Protein AF-A0A925DG89-F1 (afdb_monomer_lite)

Sequence (116 aa):
MRGAILGFVGGAACLQARPVLPDHPAVALAVLVLIFSLPLYFTRDTKPALRGAVSALFGLGLGFFWAALLAQAALAPQLDKADEGVDVTLIGTIDNLPNPLAQGVRFNFLVERVVD

Foldseek 3Di:
DVLLQQLLVQLLVVLVPDPDFDPCLVVQLVVLCVVLVVVCVVCPPPDPVSNSVSSNPSSNSNNNSVNSVVVCVVCVPDDDPVPPPDDWDFDFDFPDDWDDDPVGTDTDTDTPDTDD

Secondary structure (DSSP, 8-state):
-HHHHHHHHHHHHHHHT-SS--S-HHHHHHHHHHHHHHHHHHTTSS-HHHHHHHHHHHHHHHHHHHHHHHHHHHH-SPPPTTSTT---EEEEEE-S--EEETTEEE--EEEEEEE-

pLDDT: mean 89.29, std 6.31, range [61.31, 96.19]

Radius of gyration: 23.14 Å; chains: 1; bounding box: 44×24×63 Å

Structure (mmCIF, N/CA/C/O backbone):
data_AF-A0A925DG89-F1
#
_entry.id   AF-A0A925DG89-F1
#
loop_
_atom_site.group_PDB
_atom_site.id
_atom_site.type_symbol
_atom_site.label_atom_id
_atom_site.label_alt_id
_atom_site.label_comp_id
_atom_site.label_asym_id
_atom_site.label_entity_id
_atom_site.label_seq_id
_atom_site.pdbx_PDB_ins_code
_atom_site.Cartn_x
_atom_site.Cartn_y
_atom_site.Cartn_z
_atom_site.occupancy
_atom_site.B_iso_or_equiv
_atom_site.auth_seq_id
_atom_site.auth_comp_id
_atom_site.auth_asym_id
_atom_site.auth_atom_id
_atom_site.pdbx_PDB_model_num
ATOM 1 N N . MET A 1 1 ? -22.054 -2.901 15.643 1.00 61.31 1 MET A N 1
ATOM 2 C CA . MET A 1 1 ? -21.797 -3.326 14.247 1.00 61.31 1 MET A CA 1
ATOM 3 C C . MET A 1 1 ? -21.586 -2.132 13.321 1.00 61.31 1 MET A C 1
ATOM 5 O O . MET A 1 1 ? -20.502 -2.028 12.775 1.00 61.31 1 MET A O 1
ATOM 9 N N . ARG A 1 2 ? -22.534 -1.185 13.208 1.00 82.00 2 ARG A N 1
ATOM 10 C CA . ARG A 1 2 ? -22.405 -0.014 12.307 1.00 82.00 2 ARG A CA 1
ATOM 11 C C . ARG A 1 2 ? -21.140 0.835 12.532 1.00 82.00 2 ARG A C 1
ATOM 13 O O . ARG A 1 2 ? -20.479 1.181 11.566 1.00 82.00 2 ARG A O 1
ATOM 20 N N . GLY A 1 3 ? -20.770 1.102 13.789 1.00 83.88 3 GLY A N 1
ATOM 21 C CA . GLY A 1 3 ? -19.578 1.900 14.118 1.00 83.88 3 GLY A CA 1
ATOM 22 C C . GLY A 1 3 ? -18.262 1.299 13.614 1.00 83.88 3 GLY A C 1
ATOM 23 O O . GLY A 1 3 ? -17.449 2.021 13.056 1.00 83.88 3 GLY A O 1
ATOM 24 N N . ALA A 1 4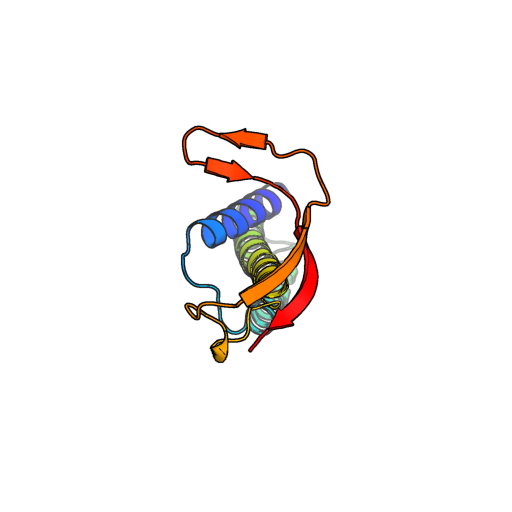 ? -18.083 -0.020 13.730 1.00 87.62 4 ALA A N 1
ATOM 25 C CA . ALA A 1 4 ? -16.883 -0.702 13.239 1.00 87.62 4 ALA A CA 1
ATOM 26 C C . ALA A 1 4 ? -16.767 -0.665 11.709 1.00 87.62 4 ALA A C 1
ATOM 28 O O . ALA A 1 4 ? -15.681 -0.438 11.192 1.00 87.62 4 ALA A O 1
ATOM 29 N N . ILE A 1 5 ? -17.884 -0.835 10.991 1.00 91.69 5 ILE A N 1
ATOM 30 C CA . ILE A 1 5 ? -17.911 -0.761 9.521 1.00 91.69 5 ILE A CA 1
ATOM 31 C C . ILE A 1 5 ? -17.584 0.662 9.055 1.00 91.69 5 ILE A C 1
ATOM 33 O O . ILE A 1 5 ? -16.741 0.841 8.182 1.00 91.69 5 ILE A O 1
ATOM 37 N N . LEU A 1 6 ? -18.208 1.677 9.663 1.00 94.06 6 LEU A N 1
ATOM 38 C CA . LEU A 1 6 ? -17.920 3.080 9.346 1.00 94.06 6 LEU A CA 1
ATOM 39 C C . LEU A 1 6 ? -16.468 3.443 9.666 1.00 94.06 6 LEU A C 1
ATOM 41 O O . LEU A 1 6 ? -15.815 4.101 8.862 1.00 94.06 6 LEU A O 1
ATOM 45 N N . GLY A 1 7 ? -15.957 2.966 10.805 1.00 92.56 7 GLY A N 1
ATOM 46 C CA . GLY A 1 7 ? -14.548 3.077 11.159 1.00 92.56 7 GLY A CA 1
ATOM 47 C C . GLY A 1 7 ? -13.663 2.483 10.071 1.00 92.56 7 GLY A C 1
ATOM 48 O O . GLY A 1 7 ? -12.826 3.190 9.530 1.00 92.56 7 GLY A O 1
ATOM 49 N N . PHE A 1 8 ? -13.902 1.227 9.691 1.00 95.19 8 PHE A N 1
ATOM 50 C CA . PHE A 1 8 ? -13.141 0.513 8.662 1.00 95.19 8 PHE A CA 1
ATOM 51 C C . PHE A 1 8 ? -13.077 1.259 7.333 1.00 95.19 8 PHE A C 1
ATOM 53 O O . PHE A 1 8 ? -11.987 1.496 6.813 1.00 95.19 8 PHE A O 1
ATOM 60 N N . VAL A 1 9 ? -14.227 1.693 6.816 1.00 95.94 9 VAL A N 1
ATOM 61 C CA . VAL A 1 9 ? -14.274 2.470 5.572 1.00 95.94 9 VAL A CA 1
ATOM 62 C C . VAL A 1 9 ? -13.526 3.798 5.732 1.00 95.94 9 VAL A C 1
ATOM 64 O O . VAL A 1 9 ? -12.745 4.164 4.859 1.00 95.94 9 VAL A O 1
ATOM 67 N N . GLY A 1 10 ? -13.697 4.491 6.863 1.00 96.19 10 GLY A N 1
ATOM 68 C CA . GLY A 1 10 ? -12.979 5.735 7.154 1.00 96.19 10 GLY A CA 1
ATOM 69 C C . GLY A 1 10 ? -11.460 5.555 7.245 1.00 96.19 10 GLY A C 1
ATOM 70 O O . GLY A 1 10 ? -10.710 6.389 6.744 1.00 96.19 10 GLY A O 1
ATOM 71 N N . GLY A 1 11 ? -10.998 4.448 7.826 1.00 95.44 11 GLY A N 1
ATOM 72 C CA . GLY A 1 11 ? -9.583 4.088 7.893 1.00 95.44 11 GLY A CA 1
ATOM 73 C C . GLY A 1 11 ? -8.978 3.846 6.515 1.00 95.44 11 GLY A C 1
ATOM 74 O O . GLY A 1 11 ? -7.932 4.410 6.195 1.00 95.44 11 GLY A O 1
ATOM 75 N N . ALA A 1 12 ? -9.668 3.071 5.676 1.00 95.25 12 ALA A N 1
ATOM 76 C CA . ALA A 1 12 ? -9.248 2.831 4.298 1.00 95.25 12 ALA A CA 1
ATOM 77 C C . ALA A 1 12 ? -9.208 4.134 3.477 1.00 95.25 12 ALA A C 1
ATOM 79 O O . ALA A 1 12 ? -8.222 4.399 2.791 1.00 95.25 12 ALA A O 1
ATOM 80 N N . ALA A 1 13 ? -10.232 4.987 3.597 1.00 95.50 13 ALA A N 1
ATOM 81 C CA . ALA A 1 13 ? -10.277 6.284 2.921 1.00 95.50 13 ALA A CA 1
ATOM 82 C C . ALA A 1 13 ? -9.155 7.232 3.387 1.00 95.50 13 ALA A C 1
ATOM 84 O O . ALA A 1 13 ? -8.553 7.930 2.575 1.00 95.50 13 ALA A O 1
ATOM 85 N N . CYS A 1 14 ? -8.825 7.232 4.683 1.00 94.56 14 CYS A N 1
ATOM 86 C CA . CYS A 1 14 ? -7.724 8.033 5.219 1.00 94.56 14 CYS A CA 1
ATOM 87 C C . CYS A 1 14 ? -6.369 7.618 4.630 1.00 94.56 14 CYS A C 1
ATOM 89 O O . CYS A 1 14 ? -5.551 8.485 4.324 1.00 94.56 14 CYS A O 1
ATOM 91 N N . LEU A 1 15 ? -6.140 6.316 4.430 1.00 94.31 15 LEU A N 1
ATOM 92 C CA . LEU A 1 15 ? -4.927 5.836 3.771 1.00 94.31 15 LEU A CA 1
ATOM 93 C C . LEU A 1 15 ? -4.852 6.303 2.312 1.00 94.31 15 LEU A C 1
ATOM 95 O O . LEU A 1 15 ? -3.790 6.733 1.882 1.00 94.31 15 LEU A O 1
ATOM 99 N N . GLN A 1 16 ? -5.963 6.269 1.569 1.00 92.75 16 GLN A N 1
ATOM 100 C CA . GLN A 1 16 ? -5.987 6.698 0.162 1.00 92.75 16 GLN A CA 1
ATOM 101 C C . GLN A 1 16 ? -5.604 8.174 -0.030 1.00 92.75 16 GLN A C 1
ATOM 103 O O . GLN A 1 16 ? -5.108 8.544 -1.088 1.00 92.75 16 GLN A O 1
ATOM 108 N N . ALA A 1 17 ? -5.800 9.013 0.990 1.00 93.69 17 ALA A N 1
ATOM 109 C CA . ALA A 1 17 ? -5.384 10.414 0.972 1.00 93.69 17 ALA A CA 1
ATOM 110 C C . ALA A 1 17 ? -3.901 10.625 1.336 1.00 93.69 17 ALA A C 1
ATOM 112 O O . ALA A 1 17 ? -3.426 11.763 1.318 1.00 93.69 17 ALA A O 1
ATOM 113 N N . ARG A 1 18 ? -3.161 9.571 1.710 1.00 91.19 18 ARG A N 1
ATOM 114 C CA . ARG A 1 18 ? -1.744 9.672 2.075 1.00 91.19 18 ARG A CA 1
ATOM 115 C C . ARG A 1 18 ? -0.839 9.325 0.889 1.00 91.19 18 ARG A C 1
ATOM 117 O O . ARG A 1 18 ? -1.034 8.286 0.269 1.00 91.19 18 ARG A O 1
ATOM 124 N N . PRO A 1 19 ? 0.201 10.138 0.627 1.00 88.88 19 PRO A N 1
ATOM 125 C CA . PRO A 1 19 ? 1.155 9.871 -0.449 1.00 88.88 19 PRO A CA 1
ATOM 126 C C . PRO A 1 19 ? 2.180 8.783 -0.095 1.00 88.88 19 PRO A C 1
ATOM 128 O O . PRO A 1 19 ? 2.829 8.245 -0.982 1.00 88.88 19 PRO A O 1
ATOM 131 N N . VAL A 1 20 ? 2.349 8.474 1.194 1.00 90.25 20 VAL A N 1
ATOM 132 C CA . VAL A 1 20 ? 3.356 7.530 1.694 1.00 90.25 20 VAL A CA 1
ATOM 133 C C . VAL A 1 20 ? 2.664 6.389 2.425 1.00 90.25 20 VAL A C 1
ATOM 135 O O . VAL A 1 20 ? 1.821 6.622 3.301 1.00 90.25 20 VAL A O 1
ATOM 138 N N . LEU A 1 21 ? 3.035 5.158 2.069 1.00 88.81 21 LEU A N 1
ATOM 139 C CA . LEU A 1 21 ? 2.570 3.956 2.751 1.00 88.81 21 LEU A CA 1
ATOM 140 C C . LEU A 1 21 ? 3.348 3.737 4.058 1.00 88.81 21 LEU A C 1
ATOM 142 O O . LEU A 1 21 ? 4.533 4.048 4.124 1.00 88.81 21 LEU A O 1
ATOM 146 N N . PRO A 1 22 ? 2.713 3.167 5.096 1.00 90.06 22 PRO A N 1
ATOM 147 C CA . PRO A 1 22 ? 3.424 2.690 6.278 1.00 90.06 22 PRO A CA 1
ATOM 148 C C . PRO A 1 22 ? 4.467 1.632 5.901 1.00 90.06 22 PRO A C 1
ATOM 150 O O . PRO A 1 22 ? 4.165 0.764 5.085 1.00 90.06 22 PRO A O 1
ATOM 153 N N . ASP A 1 23 ? 5.636 1.642 6.543 1.00 88.50 23 ASP A N 1
ATOM 154 C CA . ASP A 1 23 ? 6.720 0.693 6.235 1.00 88.50 23 ASP A CA 1
ATOM 155 C C . ASP A 1 23 ? 6.366 -0.754 6.620 1.00 88.50 23 ASP A C 1
ATOM 157 O O . ASP A 1 23 ? 6.612 -1.703 5.876 1.00 88.50 23 ASP A O 1
ATOM 161 N N . HIS A 1 24 ? 5.725 -0.935 7.780 1.00 91.00 24 HIS A N 1
ATOM 162 C CA . HIS A 1 24 ? 5.420 -2.254 8.349 1.00 91.00 24 HIS A CA 1
ATOM 163 C C . HIS A 1 24 ? 3.937 -2.405 8.729 1.00 91.00 24 HIS A C 1
ATOM 165 O O . HIS A 1 24 ? 3.602 -2.553 9.912 1.00 91.00 24 HIS A O 1
ATOM 171 N N . PRO A 1 25 ? 3.010 -2.395 7.754 1.00 89.75 25 PRO A N 1
ATOM 172 C CA . PRO A 1 25 ? 1.579 -2.429 8.030 1.00 89.75 25 PRO A CA 1
ATOM 173 C C . PRO A 1 25 ? 1.136 -3.753 8.661 1.00 89.75 25 PRO A C 1
ATOM 175 O O . PRO A 1 25 ? 0.215 -3.742 9.472 1.00 89.75 25 PRO A O 1
ATOM 178 N N . ALA A 1 26 ? 1.818 -4.872 8.383 1.00 88.69 26 ALA A N 1
ATOM 179 C CA . ALA A 1 26 ? 1.541 -6.163 9.023 1.00 88.69 26 ALA A CA 1
ATOM 180 C C . ALA A 1 26 ? 1.786 -6.123 10.540 1.00 88.69 26 ALA A C 1
ATOM 182 O O . ALA A 1 26 ? 0.935 -6.542 11.326 1.00 88.69 26 ALA A O 1
ATOM 183 N N . VAL A 1 27 ? 2.936 -5.579 10.956 1.00 90.06 27 VAL A N 1
ATOM 184 C CA . VAL A 1 27 ? 3.301 -5.451 12.375 1.00 90.06 27 VAL A CA 1
ATOM 185 C C . VAL A 1 27 ? 2.347 -4.487 13.071 1.00 90.06 27 VAL A C 1
ATOM 187 O O . VAL A 1 27 ? 1.832 -4.790 14.145 1.00 90.06 27 VAL A O 1
ATOM 190 N N . ALA A 1 28 ? 2.050 -3.353 12.434 1.00 91.38 28 ALA A N 1
ATOM 191 C CA . ALA A 1 28 ? 1.130 -2.365 12.980 1.00 91.38 28 ALA A CA 1
ATOM 192 C C . ALA A 1 28 ? -0.302 -2.915 13.132 1.00 91.38 28 ALA A C 1
ATOM 194 O O . ALA A 1 28 ? -0.947 -2.671 14.153 1.00 91.38 28 ALA A O 1
ATOM 195 N N . LEU A 1 29 ? -0.774 -3.725 12.177 1.00 90.94 29 LEU A N 1
ATOM 196 C CA . LEU A 1 29 ? -2.050 -4.434 12.276 1.00 90.94 29 LEU A CA 1
ATOM 197 C C . LEU A 1 29 ? -2.054 -5.431 13.444 1.00 90.94 29 LEU A C 1
ATOM 199 O O . LEU A 1 29 ? -3.016 -5.467 14.210 1.00 90.94 29 LEU A O 1
ATOM 203 N N . ALA A 1 30 ? -0.986 -6.215 13.615 1.00 89.38 30 ALA A N 1
ATOM 204 C CA . ALA A 1 30 ? -0.878 -7.182 14.708 1.00 89.38 30 ALA A CA 1
ATOM 205 C C . ALA A 1 30 ? -0.895 -6.497 16.086 1.00 89.38 30 ALA A C 1
ATOM 207 O O . ALA A 1 30 ? -1.640 -6.911 16.977 1.00 89.38 30 ALA A O 1
ATOM 208 N N . VAL A 1 31 ? -0.140 -5.404 16.242 1.00 91.19 31 VAL A N 1
ATOM 209 C CA . VAL A 1 31 ? -0.135 -4.584 17.464 1.00 91.19 31 VAL A CA 1
ATOM 210 C C . VAL A 1 31 ? -1.521 -3.991 17.727 1.00 91.19 31 VAL A C 1
ATOM 212 O O . VAL A 1 31 ? -1.997 -4.037 18.860 1.00 91.19 31 VAL A O 1
ATOM 215 N N . LEU A 1 32 ? -2.206 -3.495 16.693 1.00 92.38 32 LEU A N 1
ATOM 216 C CA . LEU A 1 32 ? -3.566 -2.970 16.816 1.00 92.38 32 LEU A CA 1
ATOM 217 C C . LEU A 1 32 ? -4.543 -4.036 17.335 1.00 92.38 32 LEU A C 1
ATOM 219 O O . LEU A 1 32 ? -5.288 -3.778 18.279 1.00 92.38 32 LEU A O 1
ATOM 223 N N . VAL A 1 33 ? -4.527 -5.238 16.757 1.00 90.62 33 VAL A N 1
ATOM 224 C CA . VAL A 1 33 ? -5.380 -6.349 17.210 1.00 90.62 33 VAL A CA 1
ATOM 225 C C . VAL A 1 33 ? -5.080 -6.710 18.664 1.00 90.62 33 VAL A C 1
ATOM 227 O O . VAL A 1 33 ? -6.009 -6.904 19.449 1.00 90.62 33 VAL A O 1
ATOM 230 N N . LEU A 1 34 ? -3.804 -6.729 19.052 1.00 90.75 34 LEU A N 1
ATOM 231 C CA . LEU A 1 34 ? -3.390 -7.052 20.415 1.00 90.75 34 LEU A CA 1
ATOM 232 C C . LEU A 1 34 ? -3.867 -5.993 21.420 1.00 90.75 34 LEU A C 1
ATOM 234 O O . LEU A 1 34 ? -4.486 -6.350 22.422 1.00 90.75 34 LEU A O 1
ATOM 238 N N . ILE A 1 35 ? -3.682 -4.703 21.118 1.00 90.50 35 ILE A N 1
ATOM 239 C CA . ILE A 1 35 ? -4.118 -3.583 21.972 1.00 90.50 35 ILE A CA 1
ATOM 240 C C . ILE A 1 35 ? -5.638 -3.575 22.154 1.00 90.50 35 ILE A C 1
ATOM 242 O O . ILE A 1 35 ? -6.124 -3.320 23.254 1.00 90.50 35 ILE A O 1
ATOM 246 N N . PHE A 1 36 ? -6.400 -3.861 21.097 1.00 87.62 36 PHE A N 1
ATOM 247 C CA . PHE A 1 36 ? -7.861 -3.806 21.144 1.00 87.62 36 PHE A CA 1
ATOM 248 C C . PHE A 1 36 ? -8.525 -5.110 21.619 1.00 87.62 36 PHE A C 1
ATOM 250 O O . PHE A 1 36 ? -9.711 -5.087 21.948 1.00 87.62 36 PHE A O 1
ATOM 257 N N . SER A 1 37 ? -7.782 -6.215 21.753 1.00 84.75 37 SER A N 1
ATOM 258 C CA . SER A 1 37 ? -8.315 -7.509 22.212 1.00 84.75 37 SER A CA 1
ATOM 259 C C . SER A 1 37 ? -8.934 -7.454 23.621 1.00 84.75 37 SER A C 1
ATOM 261 O O . SER A 1 3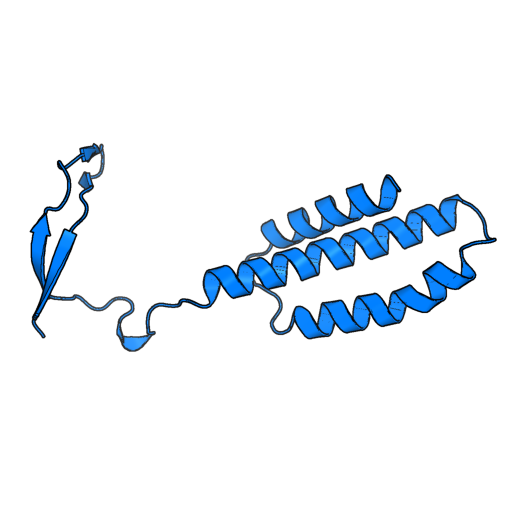7 ? -10.092 -7.836 23.803 1.00 84.75 37 SER A O 1
ATOM 263 N N . LEU A 1 38 ? -8.210 -6.909 24.608 1.00 83.69 38 LEU A N 1
ATOM 264 C CA . LEU A 1 38 ? -8.684 -6.757 25.991 1.00 83.69 38 LEU A CA 1
ATOM 265 C C . LEU A 1 38 ? -9.827 -5.734 26.118 1.00 83.69 38 LEU A C 1
ATOM 267 O O . LEU A 1 38 ? -10.858 -6.071 26.700 1.00 83.69 38 LEU A O 1
ATOM 271 N N . PRO A 1 39 ? -9.712 -4.504 25.581 1.00 80.81 39 PRO A N 1
ATOM 272 C CA . PRO A 1 39 ? -10.780 -3.515 25.650 1.00 80.81 39 PRO A CA 1
ATOM 273 C C . PRO A 1 39 ? -12.085 -4.012 25.037 1.00 80.81 39 PRO A C 1
ATOM 275 O O . PRO A 1 39 ? -13.138 -3.803 25.632 1.00 80.81 39 PRO A O 1
ATOM 278 N N . LEU A 1 40 ? -12.061 -4.707 23.893 1.00 79.19 40 LEU A N 1
ATOM 279 C CA . LEU A 1 40 ? -13.287 -5.279 23.323 1.00 79.19 40 LEU A CA 1
ATOM 280 C C . LEU A 1 40 ? -13.890 -6.381 24.204 1.00 79.19 40 LEU A C 1
ATOM 282 O O . LEU A 1 40 ? -15.113 -6.516 24.240 1.00 79.19 40 LEU A O 1
ATOM 286 N N . TYR A 1 41 ? -13.058 -7.140 24.919 1.00 81.62 41 TYR A N 1
ATOM 287 C CA . TYR A 1 41 ? -13.515 -8.171 25.847 1.00 81.62 41 TYR A CA 1
ATOM 288 C C . TYR A 1 41 ? -14.164 -7.564 27.100 1.00 81.62 41 TYR A C 1
ATOM 290 O O . TYR A 1 41 ? -15.300 -7.897 27.431 1.00 81.62 41 TYR A O 1
ATOM 298 N N . PHE A 1 42 ? -13.494 -6.610 27.751 1.00 79.75 42 PHE A N 1
ATOM 299 C CA . PHE A 1 42 ? -13.983 -5.966 28.976 1.00 79.75 42 PHE A CA 1
ATOM 300 C C . PHE A 1 42 ? -15.110 -4.958 28.733 1.00 79.75 42 PHE A C 1
ATOM 302 O O . PHE A 1 42 ? -15.936 -4.725 29.615 1.00 79.75 42 PHE A O 1
ATOM 309 N N . THR A 1 43 ? -15.202 -4.370 27.536 1.00 77.81 43 THR A N 1
ATOM 310 C CA . THR A 1 43 ? -16.291 -3.431 27.217 1.00 77.81 43 THR A CA 1
ATOM 311 C C . THR A 1 43 ? -17.605 -4.109 26.819 1.00 77.81 43 THR A C 1
ATOM 313 O O . THR A 1 43 ? -18.561 -3.438 26.423 1.00 77.81 43 THR A O 1
ATOM 316 N N . ARG A 1 44 ? -17.687 -5.441 26.948 1.00 71.19 44 ARG A N 1
ATOM 317 C CA . ARG A 1 44 ? -18.886 -6.222 26.627 1.00 71.19 44 ARG A CA 1
ATOM 318 C C . ARG A 1 44 ? -20.074 -5.883 27.533 1.00 71.19 44 ARG A C 1
ATOM 320 O O . ARG A 1 44 ? -21.183 -5.787 27.012 1.00 71.19 44 ARG A O 1
ATOM 327 N N . ASP A 1 45 ? -19.805 -5.603 28.810 1.00 76.19 45 ASP A N 1
ATOM 328 C CA . ASP A 1 45 ? -20.814 -5.325 29.848 1.00 76.19 45 ASP A CA 1
ATOM 329 C C . ASP A 1 45 ? -20.890 -3.840 30.263 1.00 76.19 45 ASP A C 1
ATOM 331 O O . ASP A 1 45 ? -21.620 -3.472 31.182 1.00 76.19 45 ASP A O 1
ATOM 335 N N . THR A 1 46 ? -20.147 -2.951 29.594 1.00 72.75 46 THR A N 1
ATOM 336 C CA . THR A 1 46 ? -20.162 -1.501 29.878 1.00 72.75 46 THR A CA 1
ATOM 337 C C . THR A 1 46 ? -21.085 -0.722 28.934 1.00 72.75 46 THR A C 1
ATOM 339 O O . THR A 1 46 ? -21.726 -1.267 28.034 1.00 72.75 46 THR A O 1
ATOM 342 N N . LYS A 1 47 ? -21.185 0.596 29.163 1.00 81.44 47 LYS A N 1
ATOM 343 C CA . LYS A 1 47 ? -22.087 1.515 28.454 1.00 81.44 47 LYS A CA 1
ATOM 344 C C . LYS A 1 47 ? -21.993 1.358 26.921 1.00 81.44 47 LYS A C 1
ATOM 346 O O . LYS A 1 47 ? -20.890 1.403 26.368 1.00 81.44 47 LYS A O 1
ATOM 351 N N . PRO A 1 48 ? -23.133 1.307 26.202 1.00 81.06 48 PRO A N 1
ATOM 352 C CA . PRO A 1 48 ? -23.168 1.042 24.760 1.00 81.06 48 PRO A CA 1
ATOM 353 C C . PRO A 1 48 ? -22.420 2.090 23.919 1.00 81.06 48 PRO A C 1
ATOM 355 O O . PRO A 1 48 ? -21.885 1.759 22.862 1.00 81.06 48 PRO A O 1
ATOM 358 N N . ALA A 1 49 ? -22.328 3.334 24.401 1.00 84.44 49 ALA A N 1
ATOM 359 C CA . ALA A 1 49 ? -21.574 4.404 23.746 1.00 84.44 49 ALA A CA 1
ATOM 360 C C . ALA A 1 49 ? -20.058 4.130 23.718 1.00 84.44 49 ALA A C 1
ATOM 362 O O . ALA A 1 49 ? -19.426 4.300 22.676 1.00 84.44 49 ALA A O 1
ATOM 363 N N . LEU A 1 50 ? -19.487 3.645 24.828 1.00 84.44 50 LEU A N 1
ATOM 364 C CA . LEU A 1 50 ? -18.059 3.326 24.923 1.00 84.44 50 LEU A CA 1
ATOM 365 C C . LEU A 1 50 ? -17.707 2.166 23.991 1.00 84.44 50 LEU A C 1
ATOM 367 O O . LEU A 1 50 ? -16.758 2.252 23.217 1.00 84.44 50 LEU A O 1
ATOM 371 N N . ARG A 1 51 ? -18.535 1.117 23.992 1.00 84.06 51 ARG A N 1
ATOM 372 C CA . ARG A 1 51 ? -18.395 -0.011 23.065 1.00 84.06 51 ARG A CA 1
ATOM 373 C C . ARG A 1 51 ? -18.471 0.441 21.605 1.00 84.06 51 ARG A C 1
ATOM 375 O O . ARG A 1 51 ? -17.700 -0.031 20.772 1.00 84.06 51 ARG A O 1
ATOM 382 N N . GLY A 1 52 ? -19.383 1.364 21.291 1.00 86.00 52 GLY A N 1
ATOM 383 C CA . GLY A 1 52 ? -19.494 1.975 19.968 1.00 86.00 52 GLY A CA 1
ATOM 384 C C . GLY A 1 52 ? -18.196 2.661 19.540 1.00 86.00 52 GLY A C 1
ATOM 385 O O . GLY A 1 52 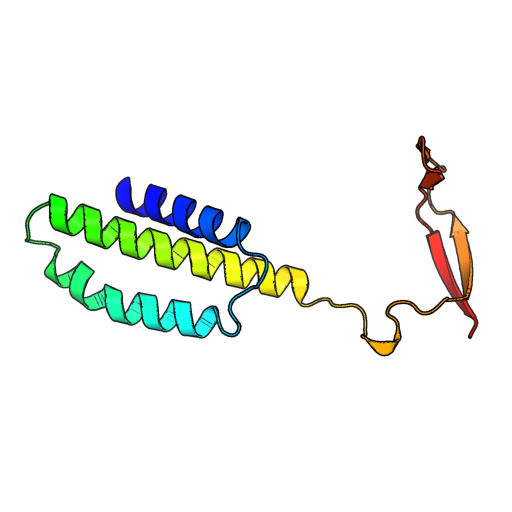? -17.669 2.333 18.478 1.00 86.00 52 GLY A O 1
ATOM 386 N N . ALA A 1 53 ? -17.654 3.533 20.393 1.00 88.56 53 ALA A N 1
ATOM 387 C CA . ALA A 1 53 ? -16.416 4.266 20.137 1.00 88.56 53 ALA A CA 1
ATOM 388 C C . ALA A 1 53 ? -15.200 3.338 19.976 1.00 88.56 53 ALA A C 1
ATOM 390 O O . ALA A 1 53 ? -14.485 3.441 18.982 1.00 88.56 53 ALA A O 1
ATOM 391 N N . VAL A 1 54 ? -15.009 2.377 20.890 1.00 88.81 54 VAL A N 1
ATOM 392 C CA . VAL A 1 54 ? -13.918 1.387 20.812 1.00 88.81 54 VAL A CA 1
ATOM 393 C C . VAL A 1 54 ? -14.025 0.567 19.526 1.00 88.81 54 VAL A C 1
ATOM 395 O O . VAL A 1 54 ? -13.029 0.377 18.833 1.00 88.81 54 VAL A O 1
ATOM 398 N N . SER A 1 55 ? -15.236 0.137 19.154 1.00 87.81 55 SER A N 1
ATOM 399 C CA . SER A 1 55 ? -15.447 -0.617 17.914 1.00 87.81 55 SER A CA 1
ATOM 400 C C . SER A 1 55 ? -15.168 0.208 16.654 1.00 87.81 55 SER A C 1
ATOM 402 O O . SER A 1 55 ? -14.653 -0.336 15.682 1.00 87.81 55 SER A O 1
ATOM 404 N N . ALA A 1 56 ? -15.479 1.508 16.667 1.00 91.06 56 ALA A N 1
ATOM 405 C CA . ALA A 1 56 ? -15.218 2.406 15.548 1.00 91.06 56 ALA A CA 1
ATOM 406 C C . ALA A 1 56 ? -13.721 2.701 15.393 1.00 91.06 56 ALA A C 1
ATOM 408 O O . ALA A 1 56 ? -13.209 2.633 14.281 1.00 91.06 56 ALA A O 1
ATOM 409 N N . LEU A 1 57 ? -13.012 2.950 16.499 1.00 92.31 57 LEU A N 1
ATOM 410 C CA . LEU A 1 57 ? -11.557 3.136 16.499 1.00 92.31 57 LEU A CA 1
ATOM 411 C C . LEU A 1 57 ? -10.824 1.878 16.033 1.00 92.31 57 LEU A C 1
ATOM 413 O O . LEU A 1 57 ? -9.930 1.963 15.194 1.00 92.31 57 LEU A O 1
ATOM 417 N N . PHE A 1 58 ? -11.242 0.711 16.528 1.00 93.00 58 PHE A N 1
ATOM 418 C CA . PHE A 1 58 ? -10.695 -0.562 16.075 1.00 93.00 58 PHE A CA 1
ATOM 419 C C . PHE A 1 58 ? -10.942 -0.774 14.581 1.00 93.00 58 PHE A C 1
ATOM 421 O O . PHE A 1 58 ? -10.011 -1.088 13.846 1.00 93.00 58 PHE A O 1
ATOM 428 N N . GLY A 1 59 ? -12.177 -0.539 14.123 1.00 92.94 59 GLY A N 1
ATOM 429 C CA . GLY A 1 59 ? -12.525 -0.587 12.706 1.00 92.94 59 GLY A CA 1
ATOM 430 C C . GLY A 1 59 ? -11.627 0.322 11.872 1.00 92.94 59 GLY A C 1
ATOM 431 O O . GLY A 1 59 ? -11.067 -0.137 10.885 1.00 92.94 59 GLY A O 1
ATOM 432 N N . LEU A 1 60 ? -11.427 1.572 12.300 1.00 95.31 60 LEU A N 1
ATOM 433 C CA . LEU A 1 60 ? -10.574 2.550 11.620 1.00 95.31 60 LEU A CA 1
ATOM 434 C C . LEU A 1 60 ? -9.141 2.056 11.464 1.00 95.31 60 LEU A C 1
ATOM 436 O O . LEU A 1 60 ? -8.622 2.047 10.350 1.00 95.31 60 LEU A O 1
ATOM 440 N N . GLY A 1 61 ? -8.521 1.588 12.543 1.00 93.88 61 GLY A N 1
ATOM 441 C CA . GLY A 1 61 ? -7.175 1.031 12.460 1.00 93.88 61 GLY A CA 1
ATOM 442 C C . GLY A 1 61 ? -7.103 -0.208 11.565 1.00 93.88 61 GLY A C 1
ATOM 443 O O . GLY A 1 61 ? -6.200 -0.319 10.738 1.00 93.88 61 GLY A O 1
ATOM 444 N N . LEU A 1 62 ? -8.087 -1.104 11.676 1.00 95.00 62 LEU A N 1
ATOM 445 C CA . LEU A 1 62 ? -8.165 -2.317 10.866 1.00 95.00 62 LEU A CA 1
ATOM 446 C C . LEU A 1 62 ? -8.255 -1.983 9.371 1.00 95.00 62 LEU A C 1
ATOM 448 O O . LEU A 1 62 ? -7.501 -2.534 8.578 1.00 95.00 62 LEU A O 1
ATOM 452 N N . GLY A 1 63 ? -9.139 -1.057 8.994 1.00 94.19 63 GLY A N 1
ATOM 453 C CA . GLY A 1 63 ? -9.316 -0.633 7.605 1.00 94.19 63 GLY A CA 1
ATOM 454 C C . GLY A 1 63 ? -8.095 0.075 7.041 1.00 94.19 63 GLY A C 1
ATOM 455 O O . GLY A 1 63 ? -7.704 -0.195 5.908 1.00 94.19 63 GLY A O 1
ATOM 456 N N . PHE A 1 64 ? -7.449 0.917 7.849 1.00 95.38 64 PHE A N 1
ATOM 457 C CA . PHE A 1 64 ? -6.224 1.608 7.460 1.00 95.38 64 PHE A CA 1
ATOM 458 C C . PHE A 1 64 ? -5.085 0.623 7.157 1.00 95.38 64 PHE A C 1
ATOM 460 O O 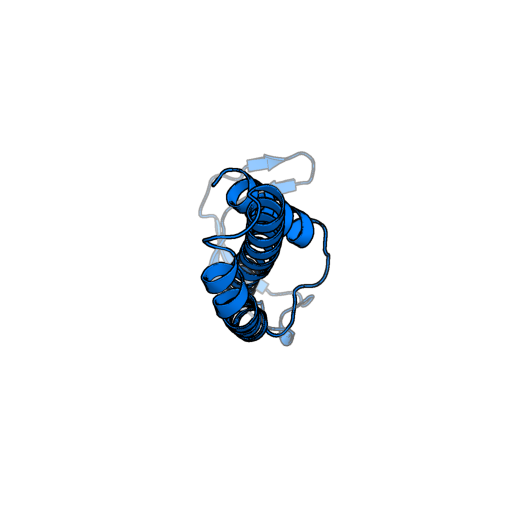. PHE A 1 64 ? -4.512 0.656 6.070 1.00 95.38 64 PHE A O 1
ATOM 467 N N . PHE A 1 65 ? -4.766 -0.288 8.084 1.00 95.75 65 PHE A N 1
ATOM 468 C CA . PHE A 1 65 ? -3.640 -1.211 7.897 1.00 95.75 65 PHE A CA 1
ATOM 469 C C . PHE A 1 65 ? -3.939 -2.346 6.914 1.00 95.75 65 PHE A C 1
ATOM 471 O O . PHE A 1 65 ? -3.037 -2.783 6.203 1.00 95.75 65 PHE A O 1
ATOM 478 N N . TRP A 1 66 ? -5.196 -2.785 6.811 1.00 94.69 66 TRP A N 1
ATOM 479 C CA . TRP A 1 66 ? -5.622 -3.711 5.761 1.00 94.69 66 TRP A CA 1
ATOM 480 C C . TRP A 1 66 ? -5.416 -3.111 4.366 1.00 94.69 66 TRP A C 1
ATOM 482 O O . TRP A 1 66 ? -4.806 -3.740 3.503 1.00 94.69 66 TRP A O 1
ATOM 492 N N . ALA A 1 67 ? -5.874 -1.873 4.153 1.00 94.69 67 ALA A N 1
ATOM 493 C CA . ALA A 1 67 ? -5.667 -1.178 2.888 1.00 94.69 67 ALA A CA 1
ATOM 494 C C . ALA A 1 67 ? -4.171 -0.964 2.599 1.00 94.69 67 ALA A C 1
ATOM 496 O O . ALA A 1 67 ? -3.755 -1.078 1.450 1.00 94.69 67 ALA A O 1
ATOM 497 N N . ALA A 1 68 ? -3.353 -0.732 3.633 1.00 93.94 68 ALA A N 1
ATOM 498 C CA . ALA A 1 68 ? -1.909 -0.569 3.481 1.00 93.94 68 ALA A CA 1
ATOM 499 C C . ALA A 1 68 ? -1.227 -1.862 3.027 1.00 93.94 68 ALA A C 1
ATOM 501 O O . ALA A 1 68 ? -0.371 -1.806 2.153 1.00 93.94 68 ALA A O 1
ATOM 502 N N . LEU A 1 69 ? -1.634 -3.021 3.555 1.00 93.44 69 LEU A N 1
ATOM 503 C CA . LEU A 1 69 ? -1.131 -4.322 3.100 1.00 93.44 69 LEU A CA 1
ATOM 504 C C . LEU A 1 69 ? -1.461 -4.584 1.631 1.00 93.44 69 LEU A C 1
ATOM 506 O O . LEU A 1 69 ? -0.592 -5.007 0.872 1.00 93.44 69 LEU A O 1
ATOM 510 N N . LEU A 1 70 ? -2.701 -4.308 1.220 1.00 93.69 70 LEU A N 1
ATOM 511 C CA . LEU A 1 70 ? -3.105 -4.472 -0.176 1.00 93.69 70 LEU A CA 1
ATOM 512 C C . LEU A 1 70 ? -2.351 -3.516 -1.101 1.00 93.69 70 LEU A C 1
ATOM 514 O O . LEU A 1 70 ? -1.898 -3.931 -2.164 1.00 93.69 70 LEU A O 1
ATOM 518 N N . ALA A 1 71 ? -2.183 -2.260 -0.690 1.00 91.69 71 ALA A N 1
ATOM 519 C CA . ALA A 1 71 ? -1.436 -1.277 -1.461 1.00 91.69 71 ALA A CA 1
ATOM 520 C C . ALA A 1 71 ? 0.049 -1.657 -1.576 1.00 91.69 71 ALA A C 1
ATOM 522 O O . ALA A 1 71 ? 0.605 -1.574 -2.666 1.00 91.69 71 ALA A O 1
ATOM 523 N N . GLN A 1 72 ? 0.671 -2.155 -0.499 1.00 90.19 72 GLN A N 1
ATOM 524 C CA . GLN A 1 72 ? 2.036 -2.685 -0.557 1.00 90.19 72 GLN A CA 1
ATOM 525 C C . GLN A 1 72 ? 2.142 -3.870 -1.516 1.00 90.19 72 GLN A C 1
ATOM 527 O O . GLN A 1 72 ? 3.049 -3.895 -2.334 1.00 90.19 72 GLN A O 1
ATOM 532 N N . ALA A 1 73 ? 1.217 -4.831 -1.458 1.00 89.75 73 ALA A N 1
ATOM 533 C CA . ALA A 1 73 ? 1.237 -5.987 -2.352 1.00 89.75 73 ALA A CA 1
ATOM 534 C C . ALA A 1 73 ? 1.037 -5.592 -3.826 1.00 89.75 73 ALA A C 1
ATOM 536 O O . ALA A 1 73 ? 1.670 -6.170 -4.703 1.00 89.75 73 ALA A O 1
ATOM 537 N N . ALA A 1 74 ? 0.191 -4.594 -4.096 1.00 89.31 74 ALA A N 1
ATOM 538 C CA . ALA A 1 74 ? -0.037 -4.078 -5.444 1.00 89.31 74 ALA A CA 1
ATOM 539 C C . ALA A 1 74 ? 1.163 -3.290 -5.997 1.00 89.31 74 ALA A C 1
ATOM 541 O O . ALA A 1 74 ? 1.384 -3.299 -7.203 1.00 89.31 74 ALA A O 1
ATOM 542 N N . LEU A 1 75 ? 1.927 -2.625 -5.123 1.00 86.31 75 LEU A N 1
ATOM 543 C CA . LEU A 1 75 ? 3.136 -1.866 -5.467 1.00 86.31 75 LEU A CA 1
ATOM 544 C C . LEU A 1 75 ? 4.425 -2.697 -5.380 1.00 86.31 75 LEU A C 1
ATOM 546 O O . LEU A 1 75 ? 5.477 -2.222 -5.791 1.00 86.31 75 LEU A O 1
ATOM 550 N N . ALA A 1 76 ? 4.367 -3.916 -4.836 1.00 85.88 76 ALA A N 1
ATOM 551 C CA . ALA A 1 76 ? 5.532 -4.783 -4.680 1.00 85.88 76 ALA A CA 1
ATOM 552 C C . ALA A 1 76 ? 6.204 -5.156 -6.015 1.00 85.88 76 ALA A C 1
ATOM 554 O O . ALA A 1 76 ? 7.435 -5.212 -6.042 1.00 85.88 76 ALA A O 1
ATOM 555 N N . PRO A 1 77 ? 5.464 -5.392 -7.120 1.00 86.06 77 PRO A N 1
ATOM 556 C CA . PRO A 1 77 ? 6.061 -5.484 -8.445 1.00 86.06 77 PRO A CA 1
ATOM 557 C C . PRO A 1 77 ? 6.518 -4.087 -8.881 1.00 86.06 77 PRO A C 1
ATOM 559 O O . PRO A 1 77 ? 5.764 -3.326 -9.485 1.00 86.06 77 PRO A O 1
ATOM 562 N N . GLN A 1 78 ? 7.750 -3.735 -8.531 1.00 82.44 78 GLN A N 1
ATOM 563 C CA . GLN A 1 78 ? 8.403 -2.514 -8.989 1.00 82.44 78 GLN A CA 1
ATOM 564 C C . GLN A 1 78 ? 9.259 -2.811 -10.222 1.00 82.44 78 GLN A C 1
ATOM 566 O O . GLN A 1 78 ? 9.807 -3.909 -10.349 1.00 82.44 78 GLN A O 1
ATOM 571 N N . LEU A 1 79 ? 9.374 -1.830 -11.118 1.00 79.31 79 LEU A N 1
ATOM 572 C CA . LEU A 1 79 ? 10.418 -1.849 -12.136 1.00 79.31 79 LEU A CA 1
ATOM 573 C C . LEU A 1 79 ? 11.772 -1.781 -11.419 1.00 79.31 79 LEU A C 1
ATOM 575 O O . LEU A 1 79 ? 11.885 -1.126 -10.377 1.00 79.31 79 LEU A O 1
ATOM 579 N N . ASP A 1 80 ? 12.783 -2.477 -11.931 1.00 82.38 80 ASP A N 1
ATOM 580 C CA . ASP A 1 80 ? 14.113 -2.353 -11.354 1.00 82.38 80 ASP A CA 1
ATOM 581 C C . ASP A 1 80 ? 14.580 -0.903 -11.487 1.00 82.38 80 ASP A C 1
ATOM 583 O O . ASP A 1 80 ? 14.458 -0.286 -12.543 1.00 82.38 80 ASP A O 1
ATOM 587 N N . LYS A 1 81 ? 15.127 -0.334 -10.406 1.00 81.31 81 LYS A N 1
ATOM 588 C CA . LYS A 1 81 ? 15.536 1.083 -10.393 1.00 81.31 81 LYS A CA 1
ATOM 589 C C . LYS A 1 81 ? 16.583 1.414 -11.454 1.00 81.31 81 LYS A C 1
ATOM 591 O O . LYS A 1 81 ? 16.731 2.574 -11.816 1.00 81.31 81 LYS A O 1
ATOM 596 N N . ALA A 1 82 ? 17.337 0.410 -11.902 1.00 85.75 82 ALA A N 1
ATOM 597 C CA . ALA A 1 82 ? 18.308 0.551 -12.979 1.00 85.75 82 ALA A CA 1
ATOM 59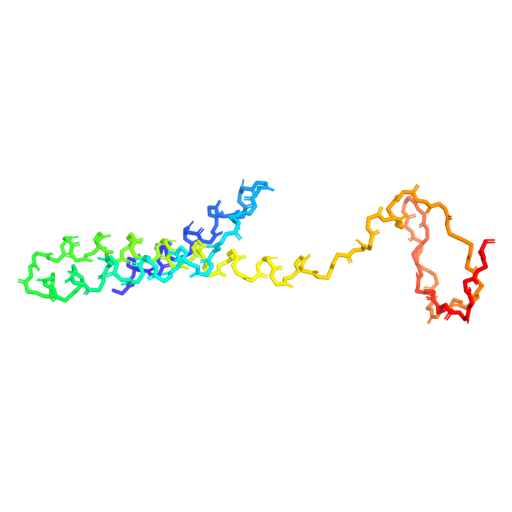8 C C . ALA A 1 82 ? 17.643 0.805 -14.344 1.00 85.75 82 ALA A C 1
ATOM 600 O O . ALA A 1 82 ? 18.262 1.431 -15.197 1.00 85.75 82 ALA A O 1
ATOM 601 N N . ASP A 1 83 ? 16.390 0.380 -14.510 1.00 84.12 83 ASP A N 1
ATOM 602 C CA . ASP A 1 83 ? 15.624 0.494 -15.752 1.00 84.12 83 ASP A CA 1
ATOM 603 C C . ASP A 1 83 ? 14.682 1.718 -15.737 1.00 84.12 83 ASP A C 1
ATOM 605 O O . ASP A 1 83 ? 13.988 2.003 -16.715 1.00 84.12 83 ASP A O 1
ATOM 609 N N . GLU A 1 84 ? 14.636 2.476 -14.633 1.00 88.56 84 GLU A N 1
ATOM 610 C CA . GLU A 1 84 ? 13.838 3.699 -14.529 1.00 88.56 84 GLU A CA 1
ATOM 611 C C . GLU A 1 84 ? 14.483 4.860 -15.304 1.00 88.56 84 GLU A C 1
ATOM 613 O O . GLU A 1 84 ? 15.611 5.268 -15.034 1.00 88.56 84 GLU A O 1
ATOM 618 N N . GLY A 1 85 ? 13.733 5.457 -16.237 1.00 87.12 85 GLY A N 1
ATOM 619 C CA . GLY A 1 85 ? 14.174 6.648 -16.977 1.00 87.12 85 GLY A CA 1
ATOM 620 C C . GLY A 1 85 ? 15.286 6.388 -17.998 1.00 87.12 85 GLY A C 1
ATOM 621 O O . GLY A 1 85 ? 15.905 7.341 -18.471 1.00 87.12 85 GLY A O 1
ATOM 622 N N . VAL A 1 86 ? 15.532 5.120 -18.325 1.00 88.94 86 VAL A N 1
ATOM 623 C CA . VAL A 1 86 ? 16.473 4.693 -19.360 1.00 88.94 86 VAL A CA 1
ATOM 624 C C . VAL A 1 86 ? 15.703 4.406 -20.646 1.00 88.94 86 VAL A C 1
ATOM 626 O O . VAL A 1 86 ? 14.632 3.796 -20.623 1.00 88.94 86 VAL A O 1
ATOM 629 N N . ASP A 1 87 ? 16.246 4.852 -21.776 1.00 90.56 87 ASP A N 1
ATOM 630 C CA . ASP A 1 87 ? 15.699 4.513 -23.085 1.00 90.56 87 ASP A CA 1
ATOM 631 C C . ASP A 1 87 ? 15.997 3.041 -23.398 1.00 90.56 87 ASP A C 1
ATOM 633 O O . ASP A 1 87 ? 17.138 2.595 -23.299 1.00 90.56 87 ASP A O 1
ATOM 637 N N . VAL A 1 88 ? 14.973 2.288 -23.801 1.00 88.69 88 VAL A N 1
ATOM 638 C CA . VAL A 1 88 ? 15.098 0.865 -24.148 1.00 88.69 88 VAL A CA 1
ATOM 639 C C . VAL A 1 88 ? 14.709 0.669 -25.608 1.00 88.69 88 VAL A C 1
ATOM 641 O O . VAL A 1 88 ? 13.631 1.098 -26.031 1.00 88.69 88 VAL A O 1
ATOM 644 N N . THR A 1 89 ? 15.557 -0.014 -26.380 1.00 92.31 89 THR A N 1
ATOM 645 C CA . THR A 1 89 ? 15.243 -0.364 -27.771 1.00 92.31 89 THR A CA 1
ATOM 646 C C . THR A 1 89 ? 14.604 -1.748 -27.825 1.00 92.31 89 THR A C 1
ATOM 648 O O . THR A 1 89 ? 15.183 -2.746 -27.400 1.00 92.31 89 THR A O 1
ATOM 651 N N . LEU A 1 90 ? 13.387 -1.828 -28.363 1.00 93.12 90 LEU A N 1
ATOM 652 C CA . LEU A 1 90 ? 12.606 -3.064 -28.430 1.00 93.12 90 LEU A CA 1
ATOM 653 C C . LEU A 1 90 ? 12.272 -3.412 -29.882 1.00 93.12 90 LEU A C 1
ATOM 655 O O . LEU A 1 90 ? 11.899 -2.546 -30.673 1.00 93.12 90 LEU A O 1
ATOM 659 N N . ILE A 1 91 ? 12.356 -4.698 -30.216 1.00 95.69 91 ILE A N 1
ATOM 660 C CA . ILE A 1 91 ? 11.866 -5.273 -31.473 1.00 95.69 91 ILE A CA 1
ATOM 661 C C . ILE A 1 91 ? 10.706 -6.212 -31.144 1.00 95.69 91 ILE A C 1
ATOM 663 O O . ILE A 1 91 ? 10.761 -6.984 -30.184 1.00 95.69 91 ILE A O 1
ATOM 667 N N . GLY A 1 92 ? 9.649 -6.143 -31.945 1.00 94.88 92 GLY A N 1
ATOM 668 C CA . GLY A 1 92 ? 8.431 -6.903 -31.717 1.00 94.88 92 GLY A CA 1
ATOM 669 C C . GLY A 1 92 ? 7.308 -6.508 -32.662 1.00 94.88 92 GLY A C 1
ATOM 670 O O . GLY A 1 92 ? 7.511 -5.757 -33.621 1.00 94.88 92 GLY A O 1
ATOM 671 N N . THR A 1 93 ? 6.114 -7.001 -32.354 1.00 95.50 93 THR A N 1
ATOM 672 C CA . THR A 1 93 ? 4.927 -6.863 -33.199 1.00 95.50 93 THR A CA 1
ATOM 673 C C . THR A 1 93 ? 3.817 -6.115 -32.463 1.00 95.50 93 THR A C 1
ATOM 675 O O . THR A 1 93 ? 3.649 -6.231 -31.250 1.00 95.50 93 THR A O 1
ATOM 678 N N . ILE A 1 94 ? 3.032 -5.326 -33.198 1.00 95.44 94 ILE A N 1
ATOM 679 C CA . ILE A 1 94 ? 1.837 -4.675 -32.655 1.00 95.44 94 ILE A CA 1
ATOM 680 C C . ILE A 1 94 ? 0.723 -5.723 -32.524 1.00 95.44 94 ILE A C 1
ATOM 682 O O . ILE A 1 94 ? 0.245 -6.250 -33.525 1.00 95.44 94 ILE A O 1
ATOM 686 N N . ASP A 1 95 ? 0.303 -5.997 -31.290 1.00 94.50 95 ASP A N 1
ATOM 687 C CA . ASP A 1 95 ? -0.621 -7.086 -30.930 1.00 94.50 95 ASP A CA 1
ATOM 688 C C . ASP A 1 95 ? -2.100 -6.652 -30.890 1.00 94.50 95 ASP A C 1
ATOM 690 O O . ASP A 1 95 ? -3.013 -7.453 -30.714 1.00 94.50 95 ASP A O 1
ATOM 694 N N . ASN A 1 96 ? -2.377 -5.357 -31.055 1.00 94.00 96 ASN A N 1
ATOM 695 C CA . ASN A 1 96 ? -3.736 -4.815 -31.061 1.00 94.00 96 ASN A CA 1
ATOM 696 C C . ASN A 1 96 ? -3.874 -3.701 -32.103 1.00 94.00 96 ASN A C 1
ATOM 698 O O . ASN A 1 96 ? -2.920 -2.975 -32.377 1.00 94.00 96 ASN A O 1
ATOM 702 N N . LEU A 1 97 ? -5.086 -3.519 -32.632 1.00 94.19 97 LEU A N 1
ATOM 703 C CA . LEU A 1 97 ? -5.435 -2.377 -33.461 1.00 94.19 97 LEU A CA 1
ATOM 704 C C . LEU A 1 97 ? -5.093 -1.061 -32.728 1.00 94.19 97 LEU A C 1
ATOM 706 O O . LEU A 1 97 ? -5.587 -0.828 -31.619 1.00 94.19 97 LEU A O 1
ATOM 710 N N . PRO A 1 98 ? -4.276 -0.185 -33.336 1.00 93.38 98 PRO A N 1
ATOM 711 C CA . PRO A 1 98 ? -3.894 1.068 -32.708 1.00 93.38 98 PRO A CA 1
ATOM 712 C C . PRO A 1 98 ? -5.104 1.975 -32.468 1.00 93.38 98 PRO A C 1
ATOM 714 O O . PRO A 1 98 ? -5.879 2.259 -33.381 1.00 93.38 98 PRO A O 1
ATOM 717 N N . ASN A 1 99 ? -5.248 2.449 -31.231 1.00 92.69 99 ASN A N 1
ATOM 718 C CA . ASN A 1 99 ? -6.323 3.344 -30.825 1.00 92.69 99 ASN A CA 1
ATOM 719 C C . ASN A 1 99 ? -5.812 4.797 -30.798 1.00 92.69 99 ASN A C 1
ATOM 721 O O . ASN A 1 99 ? -4.933 5.099 -29.983 1.00 92.69 99 ASN A O 1
ATOM 725 N N . PRO A 1 100 ? -6.310 5.695 -31.667 1.00 91.94 100 PRO A N 1
ATOM 726 C CA . PRO A 1 100 ? -5.915 7.098 -31.666 1.00 91.94 100 PRO A CA 1
ATOM 727 C C . PRO A 1 100 ? -6.584 7.875 -30.520 1.00 91.94 100 PRO A C 1
ATOM 729 O O . PRO A 1 100 ? -7.798 7.848 -30.337 1.00 91.94 100 PRO A O 1
ATOM 732 N N . LEU A 1 101 ? -5.778 8.616 -29.763 1.00 92.12 101 LEU A N 1
ATOM 733 C CA . LEU A 1 101 ? -6.181 9.565 -28.726 1.00 92.12 101 LEU A CA 1
ATOM 734 C C . LEU A 1 101 ? -5.646 10.967 -29.060 1.00 92.12 101 LEU A C 1
ATOM 736 O O . LEU A 1 101 ? -4.772 11.141 -29.906 1.00 92.12 101 LEU A O 1
ATOM 740 N N . ALA A 1 102 ? -6.135 11.983 -28.345 1.00 91.75 102 ALA A N 1
ATOM 741 C CA . ALA A 1 102 ? -5.715 13.372 -28.540 1.00 91.75 102 ALA A CA 1
ATOM 742 C C . ALA A 1 102 ? -4.201 13.599 -28.339 1.00 91.75 102 ALA A C 1
ATOM 744 O O . ALA A 1 102 ? -3.634 14.479 -28.978 1.00 91.75 102 ALA A O 1
ATOM 745 N N . GLN A 1 103 ? -3.549 12.818 -27.466 1.00 89.81 103 GLN A N 1
ATOM 746 C CA . GLN A 1 103 ? -2.112 12.930 -27.177 1.00 89.81 103 GLN A CA 1
ATOM 747 C C . GLN A 1 103 ? -1.244 11.833 -27.825 1.00 89.81 103 GLN A C 1
ATOM 749 O O . GLN A 1 103 ? -0.077 11.705 -27.465 1.00 89.81 103 GLN A O 1
ATOM 754 N N . GLY A 1 104 ? -1.776 11.024 -28.748 1.00 91.94 104 GLY A N 1
ATOM 755 C CA . GLY A 1 104 ? -1.003 9.968 -29.415 1.00 91.94 104 GLY A CA 1
ATOM 756 C C . GLY A 1 104 ? -1.803 8.695 -29.666 1.00 91.94 104 GLY A C 1
ATOM 757 O O . GLY A 1 104 ? -3.028 8.705 -29.633 1.00 91.94 104 GLY A O 1
ATOM 758 N N . VAL A 1 105 ? -1.117 7.581 -29.916 1.00 92.81 105 VAL A N 1
ATOM 759 C CA . VAL A 1 105 ? -1.748 6.299 -30.262 1.00 92.81 105 VAL A CA 1
ATOM 760 C C . VAL A 1 105 ? -1.375 5.248 -29.222 1.00 92.81 105 VAL A C 1
ATOM 762 O O . VAL A 1 105 ? -0.202 5.102 -28.888 1.00 92.81 105 VAL A O 1
ATOM 765 N N . ARG A 1 106 ? -2.365 4.515 -28.702 1.00 93.69 106 ARG A N 1
ATOM 766 C CA . ARG A 1 106 ? -2.151 3.396 -27.772 1.00 93.69 106 ARG A CA 1
ATOM 767 C C . ARG A 1 106 ? -2.337 2.069 -28.492 1.00 93.69 106 ARG A C 1
ATOM 769 O O . ARG A 1 106 ? -3.343 1.868 -29.166 1.00 93.69 106 ARG A O 1
ATOM 776 N N . PHE A 1 107 ? -1.392 1.162 -28.306 1.00 94.44 107 PHE A N 1
ATOM 777 C CA . PHE A 1 107 ? -1.442 -0.206 -28.805 1.00 94.44 107 PHE A CA 1
ATOM 778 C C . PHE A 1 107 ? -0.719 -1.127 -27.821 1.00 94.44 107 PHE A C 1
ATOM 780 O O . PHE A 1 107 ? 0.100 -0.669 -27.024 1.00 94.44 107 PHE A O 1
ATOM 787 N N . ASN A 1 108 ? -1.027 -2.420 -27.881 1.00 95.06 108 ASN A N 1
ATOM 788 C CA . ASN A 1 108 ? -0.264 -3.430 -27.159 1.00 95.06 108 ASN A CA 1
ATOM 789 C C . ASN A 1 108 ? 0.905 -3.858 -28.043 1.00 95.06 108 ASN A C 1
ATOM 791 O O . ASN A 1 108 ? 0.722 -4.071 -29.242 1.00 95.06 108 ASN A O 1
ATOM 795 N N . PHE A 1 109 ? 2.094 -3.961 -27.462 1.00 94.62 109 PHE A N 1
ATOM 796 C CA . PHE A 1 109 ? 3.297 -4.365 -28.174 1.00 94.62 109 PHE A CA 1
ATOM 797 C C . PHE A 1 109 ? 3.788 -5.696 -27.619 1.00 94.62 109 PHE A C 1
ATOM 799 O O . PHE A 1 109 ? 4.095 -5.803 -26.431 1.00 94.62 109 PHE A O 1
ATOM 806 N N . LEU A 1 110 ? 3.836 -6.708 -28.476 1.00 95.50 110 LEU A N 1
ATOM 807 C CA . LEU A 1 110 ? 4.389 -8.008 -28.147 1.00 95.50 110 LEU A CA 1
ATOM 808 C C . LEU A 1 110 ? 5.901 -7.946 -28.359 1.00 95.50 110 LEU A C 1
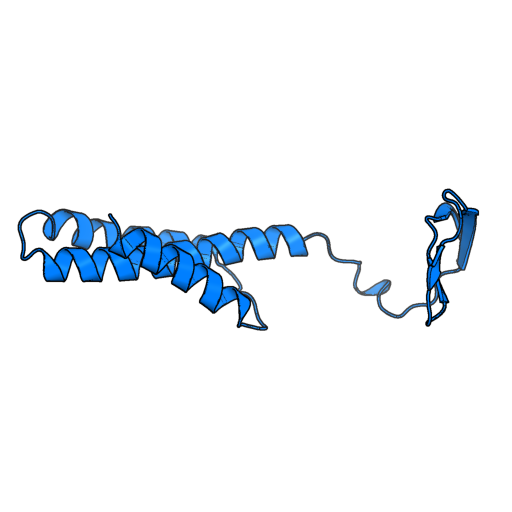ATOM 810 O O . LEU A 1 110 ? 6.374 -7.923 -29.495 1.00 95.50 110 LEU A O 1
ATOM 814 N N . VAL A 1 111 ? 6.647 -7.887 -27.258 1.00 94.38 111 VAL A N 1
ATOM 815 C CA . VAL A 1 111 ? 8.112 -7.829 -27.288 1.00 94.38 111 VAL A CA 1
ATOM 816 C C . VAL A 1 111 ? 8.672 -9.182 -27.725 1.00 94.38 111 VAL A C 1
ATOM 818 O O . VAL A 1 111 ? 8.430 -10.197 -27.076 1.00 94.38 111 VAL A O 1
ATOM 821 N N . GLU A 1 112 ? 9.456 -9.188 -28.801 1.00 95.19 112 GLU A N 1
ATOM 822 C CA . GLU A 1 112 ? 10.176 -10.374 -29.285 1.00 95.19 112 GLU A CA 1
ATOM 823 C C . GLU A 1 112 ? 11.645 -10.348 -28.854 1.00 95.19 112 GLU A C 1
ATOM 825 O O . GLU A 1 112 ? 12.231 -11.386 -28.545 1.00 95.19 112 GLU A O 1
ATOM 830 N N . ARG A 1 113 ? 12.255 -9.156 -28.837 1.00 93.25 113 ARG A N 1
ATOM 831 C CA . ARG A 1 113 ? 13.663 -8.961 -28.485 1.00 93.25 113 ARG A CA 1
ATOM 832 C C . ARG A 1 113 ? 13.896 -7.583 -27.869 1.00 93.25 113 ARG A C 1
ATOM 834 O O . ARG A 1 113 ? 13.395 -6.584 -28.379 1.00 93.25 113 ARG A O 1
ATOM 841 N N . VAL A 1 114 ? 14.727 -7.541 -26.832 1.00 90.25 114 VAL A N 1
ATOM 842 C CA . VAL A 1 114 ? 15.339 -6.312 -26.304 1.00 90.25 114 VAL A CA 1
ATOM 843 C C . VAL A 1 114 ? 16.702 -6.140 -26.976 1.00 90.25 114 VAL A C 1
ATOM 845 O O . VAL A 1 114 ? 17.458 -7.109 -27.076 1.00 90.25 114 VAL A O 1
ATOM 848 N N . VAL A 1 115 ? 16.969 -4.956 -27.522 1.00 84.56 115 VAL A N 1
ATOM 849 C CA . VAL A 1 115 ? 18.238 -4.603 -28.166 1.00 84.56 115 VAL A CA 1
ATOM 850 C C . VAL A 1 115 ? 18.937 -3.627 -27.231 1.00 84.56 115 VAL A C 1
ATOM 852 O O . VAL A 1 115 ? 18.386 -2.559 -26.974 1.00 84.56 115 VAL A O 1
ATOM 855 N N . ASP A 1 116 ? 20.082 -4.046 -26.694 1.00 64.69 116 ASP A N 1
ATOM 856 C CA . ASP A 1 116 ? 20.914 -3.241 -25.788 1.00 64.69 116 ASP A CA 1
ATOM 857 C C . ASP A 1 116 ? 21.256 -1.859 -26.371 1.00 64.69 116 ASP A C 1
ATOM 859 O O . ASP A 1 116 ? 21.597 -1.786 -27.580 1.00 64.69 116 ASP A O 1
#